Protein AF-A0A1N7QMN5-F1 (afdb_monomer)

Structure (mmCIF, N/CA/C/O backbone):
data_AF-A0A1N7QMN5-F1
#
_entry.id   AF-A0A1N7QMN5-F1
#
loop_
_atom_site.group_PDB
_atom_site.id
_atom_site.type_symbol
_atom_site.label_atom_id
_atom_site.label_alt_id
_atom_site.label_comp_id
_atom_site.label_asym_id
_atom_site.label_entity_id
_atom_site.label_seq_id
_atom_site.pdbx_PDB_ins_code
_atom_site.Cartn_x
_atom_site.Cartn_y
_atom_site.Cartn_z
_atom_site.occupancy
_atom_site.B_iso_or_equiv
_atom_site.auth_seq_id
_atom_site.auth_comp_id
_atom_site.auth_asym_id
_atom_site.auth_atom_id
_atom_site.pdbx_PDB_model_num
ATOM 1 N N . MET A 1 1 ? -2.674 1.758 26.048 1.00 49.53 1 MET A N 1
ATOM 2 C CA . MET A 1 1 ? -2.037 1.871 24.718 1.00 49.53 1 MET A CA 1
ATOM 3 C C . MET A 1 1 ? -2.763 2.957 23.950 1.00 49.53 1 MET A C 1
ATOM 5 O O . MET A 1 1 ? -3.940 2.789 23.669 1.00 49.53 1 MET A O 1
ATOM 9 N N . SER A 1 2 ? -2.119 4.096 23.714 1.00 55.53 2 SER A N 1
ATOM 10 C CA . SER A 1 2 ? -2.739 5.228 23.016 1.00 55.53 2 SER A CA 1
ATOM 11 C C . SER A 1 2 ? -2.779 4.952 21.510 1.00 55.53 2 SER A C 1
ATOM 13 O O . SER A 1 2 ? -1.754 4.585 20.941 1.00 55.53 2 SER A O 1
ATOM 15 N N . THR A 1 3 ? -3.927 5.160 20.863 1.00 62.00 3 THR A N 1
ATOM 16 C CA . THR A 1 3 ? -4.185 4.906 19.427 1.00 62.00 3 THR A CA 1
ATOM 17 C C . THR A 1 3 ? -3.117 5.493 18.491 1.00 62.00 3 THR A C 1
ATOM 19 O O . THR A 1 3 ? -2.766 4.887 17.481 1.00 62.00 3 THR 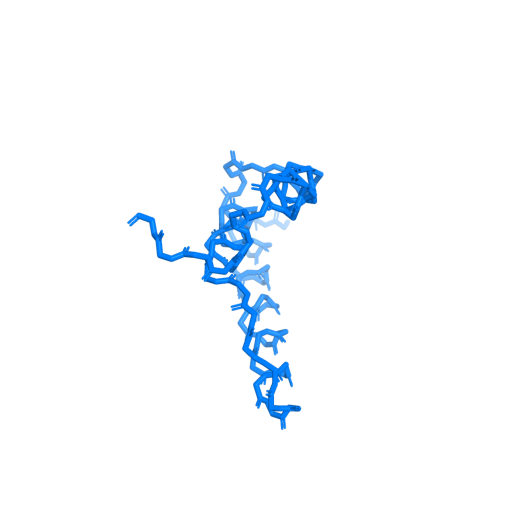A O 1
ATOM 22 N N . PHE A 1 4 ? -2.523 6.629 18.873 1.00 58.09 4 PHE A N 1
ATOM 23 C CA . PHE A 1 4 ? -1.423 7.283 18.157 1.00 58.09 4 PHE A CA 1
ATOM 24 C C . PHE A 1 4 ? -0.159 6.415 18.014 1.00 58.09 4 PHE A C 1
ATOM 26 O O . PHE A 1 4 ? 0.498 6.472 16.977 1.00 58.09 4 PHE A O 1
ATOM 33 N N . SER A 1 5 ? 0.172 5.586 19.014 1.00 64.81 5 SER A N 1
ATOM 34 C CA . SER A 1 5 ? 1.328 4.676 18.943 1.00 64.81 5 SER A CA 1
ATOM 35 C C . SER A 1 5 ? 1.097 3.594 17.891 1.00 64.81 5 SER A C 1
ATOM 37 O O . SER A 1 5 ? 1.971 3.325 17.076 1.00 64.81 5 SER A O 1
ATOM 39 N N . THR A 1 6 ? -0.113 3.031 17.853 1.00 73.56 6 THR A N 1
ATOM 40 C CA . THR A 1 6 ? -0.491 1.968 16.912 1.00 73.56 6 THR A CA 1
ATOM 41 C C . THR A 1 6 ? -0.486 2.458 15.463 1.00 73.56 6 THR A C 1
ATOM 43 O O . THR A 1 6 ? -0.025 1.750 14.571 1.00 73.56 6 THR A O 1
ATOM 46 N N . GLN A 1 7 ? -0.943 3.688 15.226 1.00 72.19 7 GLN A N 1
ATOM 47 C CA . GLN A 1 7 ? -0.926 4.319 13.904 1.00 72.19 7 GLN A CA 1
ATOM 48 C C . GLN A 1 7 ? 0.499 4.615 13.411 1.00 72.19 7 GLN A C 1
ATOM 50 O O . GLN A 1 7 ? 0.811 4.364 12.246 1.00 72.19 7 GLN A O 1
ATOM 55 N N . PHE A 1 8 ? 1.378 5.111 14.289 1.00 72.62 8 PHE A N 1
ATOM 56 C CA . PHE A 1 8 ? 2.787 5.336 13.953 1.00 72.62 8 PHE A CA 1
ATOM 57 C C . PHE A 1 8 ? 3.511 4.021 13.626 1.00 72.62 8 PHE A C 1
ATOM 59 O O . PHE A 1 8 ? 4.273 3.946 12.659 1.00 72.62 8 PHE A O 1
ATOM 66 N N . ASP A 1 9 ? 3.224 2.964 14.389 1.00 88.94 9 ASP A N 1
ATOM 67 C CA . ASP A 1 9 ? 3.762 1.629 14.139 1.00 88.94 9 ASP A CA 1
ATOM 68 C C . ASP A 1 9 ? 3.278 1.044 12.805 1.00 88.94 9 ASP A C 1
ATOM 70 O O . ASP A 1 9 ? 4.080 0.462 12.070 1.00 88.94 9 ASP A O 1
ATOM 74 N N . ALA A 1 10 ? 2.006 1.252 12.449 1.00 88.38 10 ALA A N 1
ATOM 75 C CA . ALA A 1 10 ? 1.446 0.811 11.172 1.00 88.38 10 ALA A CA 1
ATOM 76 C C . ALA A 1 10 ? 2.094 1.525 9.975 1.00 88.38 10 ALA A C 1
ATOM 78 O O . ALA A 1 10 ? 2.496 0.877 9.009 1.00 88.38 10 ALA A O 1
ATOM 79 N N . ASP A 1 11 ? 2.257 2.848 10.048 1.00 91.88 11 ASP A N 1
ATOM 80 C CA . ASP A 1 11 ? 2.903 3.625 8.986 1.00 91.88 11 ASP A CA 1
ATOM 81 C C . ASP A 1 11 ? 4.370 3.209 8.774 1.00 91.88 11 ASP A C 1
ATOM 83 O O . ASP A 1 11 ? 4.827 3.038 7.639 1.00 91.88 11 ASP A O 1
ATOM 87 N N . ARG A 1 12 ? 5.102 2.964 9.869 1.00 93.81 12 ARG A N 1
ATOM 88 C CA . ARG A 1 12 ? 6.464 2.419 9.814 1.00 93.81 12 ARG A CA 1
ATOM 89 C C . ARG A 1 12 ? 6.495 1.030 9.172 1.00 93.81 12 ARG A C 1
ATOM 91 O O . ARG A 1 12 ? 7.360 0.774 8.336 1.00 93.81 12 ARG A O 1
ATOM 98 N N . ALA A 1 13 ? 5.570 0.143 9.538 1.00 93.94 13 ALA A N 1
ATOM 99 C CA . ALA A 1 13 ? 5.492 -1.201 8.967 1.00 93.94 13 ALA A CA 1
ATOM 100 C C . ALA A 1 13 ? 5.256 -1.167 7.447 1.00 93.94 13 ALA A C 1
ATOM 102 O O . ALA A 1 13 ? 5.917 -1.898 6.710 1.00 93.94 13 ALA A O 1
ATOM 103 N N . ILE A 1 14 ? 4.386 -0.270 6.971 1.00 94.88 14 ILE A N 1
ATOM 104 C CA . ILE A 1 14 ? 4.124 -0.074 5.538 1.00 94.88 14 ILE A CA 1
ATOM 105 C C . ILE A 1 14 ? 5.383 0.403 4.813 1.00 94.88 14 ILE A C 1
ATOM 107 O O . ILE A 1 14 ? 5.763 -0.185 3.802 1.00 94.88 14 ILE A O 1
ATOM 111 N N . ARG A 1 15 ? 6.072 1.423 5.343 1.00 95.38 15 ARG A N 1
ATOM 112 C CA . ARG A 1 15 ? 7.320 1.929 4.744 1.00 95.38 15 ARG A CA 1
ATOM 113 C C . ARG A 1 15 ? 8.387 0.842 4.634 1.00 95.38 15 ARG A C 1
ATOM 115 O O . ARG A 1 15 ? 9.027 0.727 3.590 1.00 95.38 15 ARG A O 1
ATOM 122 N N . ASN A 1 16 ? 8.535 0.018 5.670 1.00 97.00 16 ASN A N 1
ATOM 123 C CA . ASN A 1 16 ? 9.473 -1.103 5.661 1.00 97.00 16 ASN A CA 1
ATOM 124 C C . ASN A 1 16 ? 9.090 -2.164 4.621 1.00 97.00 16 ASN A C 1
ATOM 126 O O . ASN A 1 16 ? 9.958 -2.635 3.891 1.00 97.00 16 ASN A O 1
ATOM 130 N N . ALA A 1 17 ? 7.806 -2.514 4.511 1.00 95.75 17 ALA A N 1
ATOM 131 C CA . ALA A 1 17 ? 7.332 -3.482 3.523 1.00 95.75 17 ALA A CA 1
ATOM 132 C C . ALA A 1 17 ? 7.567 -3.000 2.079 1.00 95.75 17 ALA A C 1
ATOM 134 O O . ALA A 1 17 ? 8.046 -3.768 1.246 1.00 95.75 17 ALA A O 1
ATOM 135 N N . VAL A 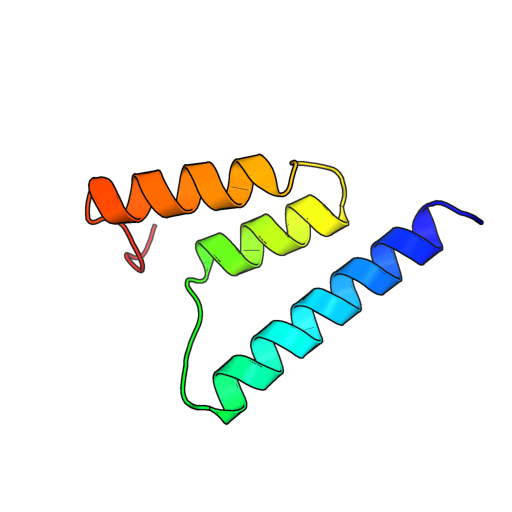1 18 ? 7.302 -1.719 1.796 1.00 96.56 18 VAL A N 1
ATOM 136 C CA . VAL A 1 18 ? 7.571 -1.107 0.481 1.00 96.56 18 VAL A CA 1
ATOM 137 C C . VAL A 1 18 ? 9.071 -1.083 0.184 1.00 96.56 18 VAL A C 1
ATOM 139 O O . VAL A 1 18 ? 9.485 -1.426 -0.921 1.00 96.56 18 VAL A O 1
ATOM 142 N N . ALA A 1 19 ? 9.903 -0.715 1.162 1.00 96.94 19 ALA A N 1
ATOM 143 C CA . ALA A 1 19 ? 11.354 -0.737 0.997 1.00 96.94 19 ALA A CA 1
ATOM 144 C C . ALA A 1 19 ? 11.869 -2.153 0.695 1.00 96.94 19 ALA A C 1
ATOM 146 O O . ALA A 1 19 ? 12.696 -2.314 -0.196 1.00 96.94 19 ALA A O 1
ATOM 147 N N . HIS A 1 20 ? 11.338 -3.174 1.375 1.00 97.69 20 HIS A N 1
ATOM 148 C CA . HIS A 1 20 ? 11.701 -4.567 1.126 1.00 97.69 20 HIS A CA 1
ATOM 149 C C . HIS A 1 20 ? 11.376 -4.993 -0.312 1.00 97.69 20 HIS A C 1
ATOM 151 O O . HIS A 1 20 ? 12.220 -5.579 -0.974 1.00 97.69 20 HIS A O 1
ATOM 157 N N . GLN A 1 21 ? 10.208 -4.623 -0.847 1.00 96.50 21 GLN A N 1
ATOM 158 C CA . GLN A 1 21 ? 9.871 -4.914 -2.248 1.00 96.50 21 GLN A CA 1
ATOM 159 C C . GLN A 1 21 ? 10.818 -4.226 -3.238 1.00 96.50 21 GLN A C 1
ATOM 161 O O . GLN A 1 21 ? 11.248 -4.847 -4.207 1.00 96.50 21 GLN A O 1
ATOM 166 N N . ARG A 1 22 ? 11.217 -2.980 -2.961 1.00 96.75 22 ARG A N 1
ATOM 167 C CA . ARG A 1 22 ? 12.179 -2.251 -3.800 1.00 96.75 22 ARG A CA 1
ATOM 168 C C . ARG A 1 22 ? 13.567 -2.878 -3.803 1.00 96.75 22 ARG A C 1
ATOM 170 O O . ARG A 1 22 ? 14.222 -2.863 -4.841 1.00 96.75 22 ARG A O 1
ATOM 177 N N . LEU A 1 23 ? 14.008 -3.431 -2.671 1.00 97.88 23 LEU A N 1
ATOM 178 C CA . LEU A 1 23 ? 15.269 -4.177 -2.596 1.00 97.88 23 LEU A CA 1
ATOM 179 C C . LEU A 1 23 ? 15.246 -5.422 -3.495 1.00 97.88 23 LEU A C 1
ATOM 181 O O . LEU A 1 23 ? 16.268 -5.757 -4.083 1.00 97.88 23 LEU A O 1
ATOM 185 N N . GLU A 1 24 ? 14.074 -6.033 -3.676 1.00 96.94 24 GLU A N 1
ATOM 186 C CA . GLU A 1 24 ? 13.840 -7.146 -4.608 1.00 96.94 24 GLU A CA 1
ATOM 187 C C . GLU A 1 24 ? 13.599 -6.684 -6.063 1.00 96.94 24 GLU A C 1
ATOM 189 O O . GLU A 1 24 ? 13.241 -7.483 -6.927 1.00 96.94 24 GLU A O 1
ATOM 194 N N . GLY A 1 25 ? 13.752 -5.387 -6.360 1.00 96.94 25 GLY A N 1
ATOM 195 C CA . GLY A 1 25 ? 13.505 -4.823 -7.691 1.00 96.94 25 GLY A CA 1
ATOM 196 C C . GLY A 1 25 ? 12.024 -4.715 -8.072 1.00 96.94 25 GLY A C 1
ATOM 197 O O . GLY A 1 25 ? 11.706 -4.517 -9.245 1.00 96.94 25 GLY A O 1
ATOM 198 N N . VAL A 1 26 ? 11.109 -4.834 -7.105 1.00 95.50 26 VAL A N 1
ATOM 199 C CA . VAL A 1 26 ? 9.659 -4.746 -7.314 1.00 95.50 26 VAL A CA 1
ATOM 200 C C . VAL A 1 26 ? 9.144 -3.387 -6.845 1.00 95.50 26 VAL A C 1
ATOM 202 O O . VAL A 1 26 ? 9.178 -3.070 -5.657 1.00 95.50 26 VAL A O 1
ATOM 205 N N . GLU A 1 27 ? 8.593 -2.598 -7.768 1.00 94.00 27 GLU A N 1
ATOM 206 C CA . GLU A 1 27 ? 7.863 -1.375 -7.418 1.00 94.00 27 GLU A CA 1
ATOM 207 C C . GLU A 1 27 ? 6.368 -1.687 -7.266 1.00 94.00 27 GLU A C 1
ATOM 209 O O . GLU A 1 27 ? 5.696 -2.124 -8.207 1.00 94.00 27 GLU A O 1
ATOM 214 N N . ALA A 1 28 ? 5.835 -1.467 -6.066 1.00 93.81 28 ALA A N 1
ATOM 215 C CA . ALA A 1 28 ? 4.409 -1.624 -5.811 1.00 93.81 28 ALA A CA 1
ATOM 216 C C . ALA A 1 28 ? 3.578 -0.525 -6.484 1.00 93.81 28 A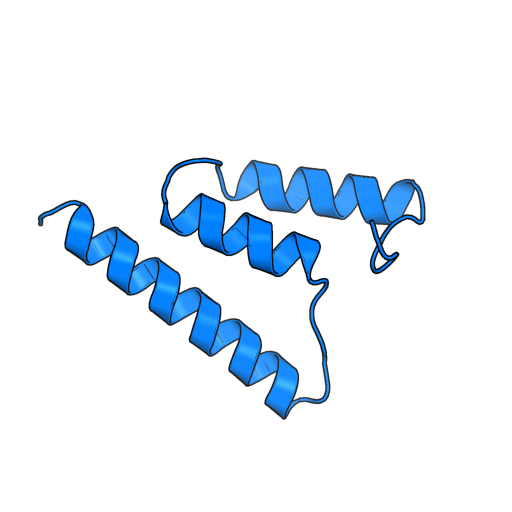LA A C 1
ATOM 218 O O . ALA A 1 28 ? 4.020 0.607 -6.665 1.00 93.81 28 ALA A O 1
ATOM 219 N N . ASP A 1 29 ? 2.326 -0.856 -6.806 1.00 95.12 29 ASP A N 1
ATOM 220 C CA . ASP A 1 29 ? 1.353 0.094 -7.343 1.00 95.12 29 ASP A CA 1
ATOM 221 C C . ASP A 1 29 ? 1.199 1.318 -6.410 1.00 95.12 29 ASP A C 1
ATOM 223 O O . ASP A 1 29 ? 0.777 1.154 -5.257 1.00 95.12 29 ASP A O 1
ATOM 227 N N . PRO A 1 30 ? 1.479 2.549 -6.884 1.00 94.56 30 PRO A N 1
ATOM 228 C CA . PRO A 1 30 ? 1.437 3.750 -6.049 1.00 94.56 30 PRO A CA 1
ATOM 229 C C . PRO A 1 30 ? 0.072 3.987 -5.396 1.00 94.56 30 PRO A C 1
ATOM 231 O O . PRO A 1 30 ? -0.002 4.486 -4.269 1.00 94.56 30 PRO A O 1
ATOM 234 N N . ARG A 1 31 ? -1.020 3.589 -6.070 1.00 96.06 31 ARG A N 1
ATOM 235 C CA . ARG A 1 31 ? -2.378 3.688 -5.513 1.00 96.06 31 ARG A CA 1
ATOM 236 C C . ARG A 1 31 ? -2.542 2.752 -4.313 1.00 96.06 31 ARG A C 1
ATOM 238 O O . ARG A 1 31 ? -3.065 3.175 -3.289 1.00 96.06 31 ARG A O 1
ATOM 245 N N . THR A 1 32 ? -2.017 1.530 -4.397 1.00 96.12 32 THR A N 1
ATOM 246 C CA . THR A 1 32 ? -1.994 0.567 -3.282 1.00 96.12 32 THR A CA 1
ATOM 247 C C . THR A 1 32 ? -1.189 1.096 -2.093 1.00 96.12 32 THR A C 1
ATOM 249 O O . THR A 1 32 ? -1.658 1.015 -0.961 1.00 96.12 32 THR A O 1
ATOM 252 N N . ILE A 1 33 ? -0.013 1.694 -2.326 1.00 96.38 33 ILE A N 1
ATOM 253 C CA . ILE A 1 33 ? 0.794 2.304 -1.252 1.00 96.38 33 ILE A CA 1
ATOM 254 C C . ILE A 1 33 ? 0.007 3.429 -0.561 1.00 96.38 33 ILE A C 1
ATOM 256 O O . ILE A 1 33 ? -0.063 3.478 0.667 1.00 96.38 33 ILE A O 1
ATOM 260 N N . SER A 1 34 ? -0.636 4.306 -1.340 1.00 96.31 34 SER A N 1
ATOM 261 C CA . SER A 1 34 ? -1.474 5.384 -0.804 1.00 96.31 34 SER A CA 1
ATOM 262 C C . SER A 1 34 ? -2.622 4.843 0.056 1.00 96.31 34 SER A C 1
ATOM 264 O O . SER A 1 34 ? -2.832 5.310 1.175 1.00 96.31 34 SER A O 1
ATOM 266 N N . GLU A 1 35 ? -3.321 3.809 -0.416 1.00 97.00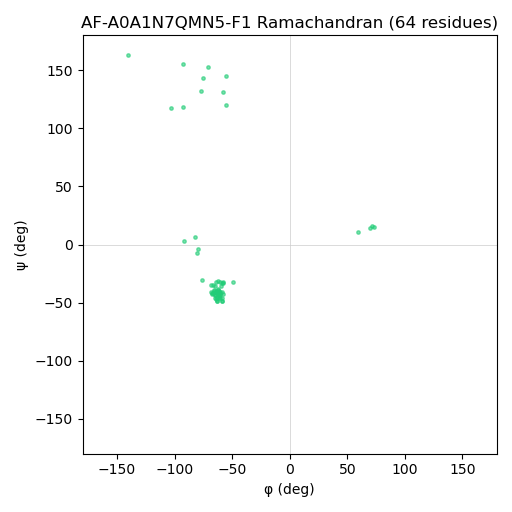 35 GLU A N 1
ATOM 267 C CA . GLU A 1 35 ? -4.397 3.145 0.324 1.00 97.00 35 GLU A CA 1
ATOM 268 C C . GLU A 1 35 ? -3.906 2.517 1.637 1.00 97.00 35 GLU A C 1
ATOM 270 O O . GLU A 1 35 ? -4.559 2.666 2.669 1.00 97.00 35 GLU A O 1
ATOM 275 N N . LEU A 1 36 ? -2.725 1.898 1.654 1.00 96.19 36 LEU A N 1
ATOM 276 C CA . LEU A 1 36 ? -2.132 1.364 2.883 1.00 96.19 36 LEU A CA 1
ATOM 277 C C . LEU A 1 36 ? -1.857 2.466 3.920 1.00 96.19 36 LEU A C 1
ATOM 279 O O . LEU A 1 36 ? -2.170 2.288 5.097 1.00 96.19 36 LEU A O 1
ATOM 283 N N . HIS A 1 37 ? -1.364 3.637 3.508 1.00 95.69 37 HIS A N 1
ATOM 284 C CA . HIS A 1 37 ? -1.216 4.770 4.432 1.00 9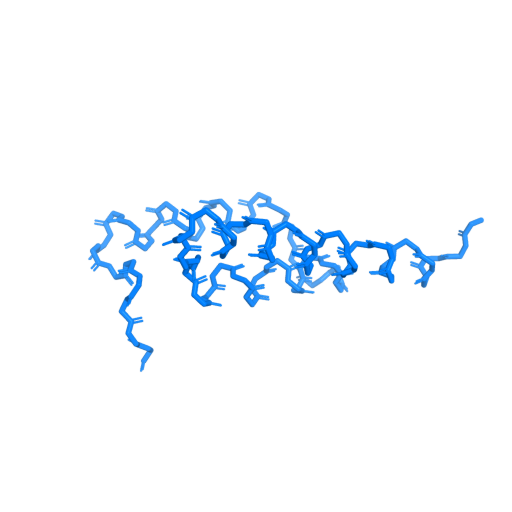5.69 37 HIS A CA 1
ATOM 285 C C . HIS A 1 37 ? -2.566 5.268 4.973 1.00 95.69 37 HIS A C 1
ATOM 287 O O . HIS A 1 37 ? -2.647 5.697 6.124 1.00 95.69 37 HIS A O 1
ATOM 293 N N . ARG A 1 38 ? -3.645 5.178 4.187 1.00 95.69 38 ARG A N 1
ATOM 294 C CA . ARG A 1 38 ? -5.009 5.479 4.655 1.00 95.69 38 ARG A CA 1
ATOM 295 C C . ARG A 1 38 ? -5.511 4.446 5.669 1.00 95.69 38 ARG A C 1
ATOM 297 O O . ARG A 1 38 ? -6.175 4.829 6.630 1.00 95.69 38 ARG A O 1
ATOM 304 N N . VAL A 1 39 ? -5.133 3.170 5.525 1.00 94.12 39 VAL A N 1
ATOM 305 C CA . VAL A 1 39 ? -5.373 2.134 6.551 1.00 94.12 39 VAL A CA 1
ATOM 306 C C . VAL A 1 39 ? -4.657 2.482 7.853 1.00 94.12 39 VAL A C 1
ATOM 308 O O . VAL A 1 39 ? -5.280 2.436 8.910 1.00 94.12 39 VAL A O 1
ATOM 311 N N . ALA A 1 40 ? -3.383 2.888 7.799 1.00 93.19 40 ALA A N 1
ATOM 312 C CA . ALA A 1 40 ? -2.652 3.304 9.002 1.00 93.19 40 ALA A CA 1
ATOM 313 C C . ALA A 1 40 ? -3.346 4.472 9.721 1.00 93.19 40 ALA A C 1
ATOM 315 O O . ALA A 1 40 ? -3.341 4.530 10.947 1.00 93.19 40 ALA A O 1
ATOM 316 N N . LYS A 1 41 ? -3.997 5.366 8.966 1.00 92.62 41 LYS A N 1
ATOM 317 C CA . LYS A 1 41 ? -4.799 6.474 9.500 1.00 92.62 41 LYS A CA 1
ATOM 318 C C . LYS A 1 41 ? -6.202 6.096 9.980 1.00 92.62 41 LYS A C 1
ATOM 320 O O . LYS A 1 41 ? -6.900 6.957 10.504 1.00 92.62 41 LYS A O 1
ATOM 325 N N . GLY A 1 42 ? -6.619 4.843 9.808 1.00 92.00 42 GLY A N 1
ATOM 326 C CA . GLY A 1 42 ? -7.972 4.389 10.128 1.00 92.00 42 GLY A CA 1
ATOM 327 C C . GLY A 1 42 ? -9.052 4.934 9.187 1.00 92.00 42 GLY A C 1
ATOM 328 O O . GLY A 1 42 ? -10.233 4.835 9.505 1.00 92.00 42 GLY A O 1
ATOM 329 N N . GLU A 1 43 ? -8.675 5.506 8.039 1.00 95.50 43 GLU A N 1
ATOM 330 C CA . GLU A 1 43 ? -9.616 6.085 7.069 1.00 95.50 43 GLU A CA 1
ATOM 331 C C . GLU A 1 43 ? -10.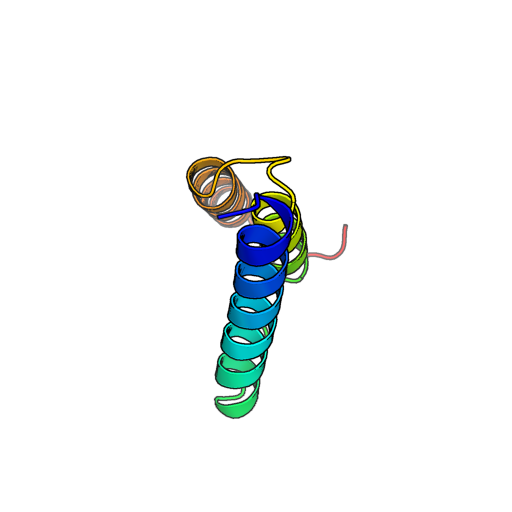339 5.013 6.242 1.00 95.50 43 GLU A C 1
ATOM 333 O O . GLU A 1 43 ? -11.461 5.233 5.791 1.00 95.50 43 GLU A O 1
ATOM 338 N N . ILE A 1 44 ? -9.680 3.874 6.005 1.00 95.88 44 ILE A N 1
ATOM 339 C CA . ILE A 1 44 ? -10.222 2.714 5.284 1.00 95.88 44 ILE A CA 1
ATOM 340 C C . ILE A 1 44 ? -9.765 1.418 5.958 1.00 95.88 44 ILE A C 1
ATOM 342 O O . ILE A 1 44 ? -8.802 1.413 6.727 1.00 95.88 44 ILE A O 1
ATOM 346 N N . GLN A 1 45 ? -10.427 0.305 5.651 1.00 93.88 45 GLN A N 1
ATOM 347 C CA . GLN A 1 45 ? -10.042 -1.015 6.142 1.00 93.88 45 GLN A CA 1
ATOM 348 C C . GLN A 1 45 ? -9.111 -1.724 5.156 1.00 93.88 45 GLN A C 1
ATOM 350 O O . GLN A 1 45 ? -9.167 -1.510 3.946 1.00 93.88 45 GLN A O 1
ATOM 355 N N . PHE A 1 46 ? -8.292 -2.653 5.652 1.00 92.31 46 PHE A N 1
ATOM 356 C CA . PHE A 1 46 ? -7.403 -3.452 4.797 1.00 92.31 46 PHE A CA 1
ATOM 357 C C . PHE A 1 46 ? -8.177 -4.251 3.728 1.00 92.31 46 PHE A C 1
ATOM 359 O O . PHE A 1 46 ? -7.718 -4.407 2.598 1.00 92.31 46 PHE A O 1
ATOM 366 N N . ALA A 1 47 ? -9.394 -4.701 4.057 1.00 95.94 47 ALA A N 1
ATOM 367 C CA . ALA A 1 47 ? -10.292 -5.367 3.113 1.00 95.94 47 ALA A CA 1
ATOM 368 C C . ALA A 1 47 ? -10.680 -4.473 1.919 1.00 95.94 47 ALA A C 1
ATOM 370 O O . ALA A 1 47 ? -10.847 -4.980 0.807 1.00 95.94 47 ALA A O 1
ATOM 371 N N . ASP A 1 48 ? -10.780 -3.155 2.123 1.00 97.50 48 ASP A N 1
ATOM 372 C CA . ASP A 1 48 ? -11.074 -2.199 1.054 1.00 97.50 48 ASP A CA 1
ATOM 373 C C . ASP A 1 48 ? -9.905 -2.111 0.068 1.00 97.50 48 ASP A C 1
ATOM 375 O O . ASP A 1 48 ? -10.130 -2.148 -1.139 1.00 97.50 48 ASP A O 1
ATOM 379 N N . VAL A 1 49 ? -8.662 -2.112 0.566 1.00 97.12 49 VAL A N 1
ATOM 380 C CA . VAL A 1 49 ? -7.444 -2.101 -0.267 1.00 97.12 49 VAL A CA 1
ATOM 381 C C . VAL A 1 49 ? -7.407 -3.309 -1.200 1.00 97.12 49 VAL A C 1
ATOM 383 O O . VAL A 1 49 ? -7.223 -3.166 -2.407 1.00 97.12 49 VAL A O 1
ATOM 386 N N . ILE A 1 50 ? -7.648 -4.512 -0.665 1.00 97.38 50 ILE A N 1
ATOM 387 C CA . ILE A 1 50 ? -7.670 -5.744 -1.469 1.00 97.38 50 ILE A CA 1
ATOM 388 C C . ILE A 1 50 ? -8.793 -5.703 -2.509 1.00 97.38 50 ILE A C 1
ATOM 390 O O . ILE A 1 50 ? -8.595 -6.125 -3.651 1.00 97.38 50 ILE A O 1
ATOM 394 N N . ARG A 1 51 ? -9.971 -5.190 -2.137 1.00 98.19 51 ARG A N 1
ATOM 395 C CA . ARG A 1 51 ? -11.102 -5.045 -3.060 1.00 98.19 51 ARG A CA 1
ATOM 396 C C . ARG A 1 51 ? -10.766 -4.082 -4.199 1.00 98.19 51 ARG A C 1
ATOM 398 O O . ARG A 1 51 ? -10.959 -4.449 -5.356 1.00 98.19 51 ARG A O 1
ATOM 405 N N . HIS A 1 52 ? -10.231 -2.901 -3.896 1.00 97.31 52 HIS A N 1
ATOM 406 C CA . HIS A 1 52 ? -9.874 -1.909 -4.911 1.00 97.31 52 HIS A CA 1
ATOM 407 C C . HIS A 1 52 ? -8.738 -2.402 -5.811 1.00 97.31 52 HIS A C 1
ATOM 409 O O . HIS A 1 52 ? -8.809 -2.232 -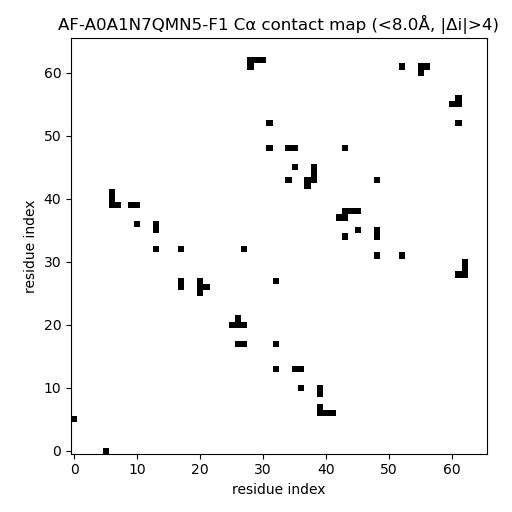7.026 1.00 97.31 52 HIS A O 1
ATOM 415 N N . LEU A 1 53 ? -7.732 -3.085 -5.255 1.00 97.25 53 LEU A N 1
ATOM 416 C CA . LEU A 1 53 ? -6.663 -3.705 -6.038 1.00 97.25 53 LEU A CA 1
ATOM 417 C C . LEU A 1 53 ? -7.217 -4.733 -7.035 1.00 97.25 53 LEU A C 1
ATOM 419 O O . LEU A 1 53 ? -6.902 -4.669 -8.222 1.00 97.25 53 LEU A O 1
ATOM 423 N N . LYS A 1 54 ? -8.094 -5.641 -6.584 1.00 97.81 54 LYS A N 1
ATOM 424 C CA . LYS A 1 54 ? -8.752 -6.622 -7.464 1.00 97.81 54 LYS A CA 1
ATOM 425 C C . LYS A 1 54 ? -9.565 -5.950 -8.570 1.00 97.81 54 LYS A C 1
ATOM 427 O O . LYS A 1 54 ? -9.511 -6.400 -9.709 1.00 97.81 54 LYS A O 1
ATOM 432 N N . GLN A 1 55 ? -10.285 -4.875 -8.251 1.00 97.56 55 GLN A N 1
ATOM 433 C CA . GLN A 1 55 ? -11.047 -4.103 -9.236 1.00 97.56 55 GLN A CA 1
ATOM 434 C C . GLN A 1 55 ? -10.133 -3.466 -10.287 1.00 97.56 55 GLN A C 1
ATOM 436 O O . GLN A 1 55 ? -10.409 -3.614 -11.472 1.00 97.56 55 GLN A O 1
ATOM 441 N N . ARG A 1 56 ? -9.022 -2.835 -9.875 1.00 96.81 56 ARG A N 1
ATOM 442 C CA . ARG A 1 56 ? -8.043 -2.241 -10.803 1.00 96.81 56 ARG A CA 1
ATOM 443 C C . ARG A 1 56 ? -7.389 -3.286 -11.702 1.00 96.81 56 ARG A C 1
ATOM 445 O O . ARG A 1 56 ? -7.173 -3.026 -1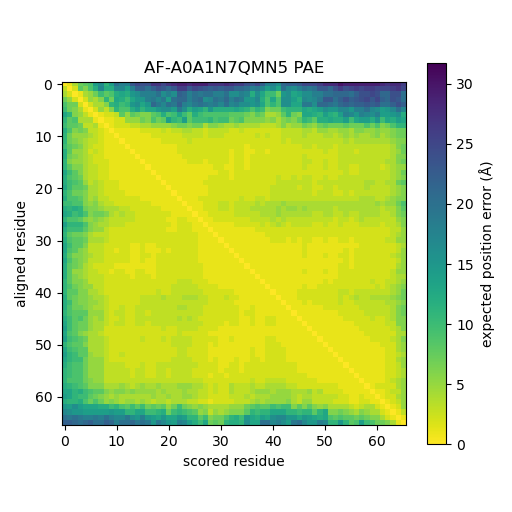2.879 1.00 96.81 56 ARG A O 1
ATOM 452 N N . ILE A 1 57 ? -7.086 -4.472 -11.175 1.00 96.50 57 ILE A N 1
ATOM 453 C CA . ILE A 1 57 ? -6.568 -5.583 -11.987 1.00 96.50 57 ILE A CA 1
ATOM 454 C C . ILE A 1 57 ? -7.627 -6.031 -13.003 1.00 96.50 57 ILE A C 1
ATOM 456 O O . ILE A 1 57 ? -7.319 -6.160 -14.184 1.00 96.50 57 ILE A O 1
ATOM 460 N N . ALA A 1 58 ? -8.877 -6.215 -12.570 1.00 97.06 58 ALA A N 1
ATOM 461 C CA . ALA A 1 58 ? -9.964 -6.671 -13.434 1.00 97.06 58 ALA A CA 1
ATOM 462 C C . ALA A 1 58 ? -10.349 -5.656 -14.526 1.00 97.06 58 ALA A C 1
ATOM 464 O O . ALA A 1 58 ? -10.690 -6.064 -15.633 1.00 97.06 58 ALA A O 1
ATOM 465 N N . SER A 1 59 ? -10.280 -4.350 -14.243 1.00 96.06 59 SER A N 1
ATOM 466 C CA . SER A 1 59 ? -10.531 -3.293 -15.235 1.00 96.06 59 SER A CA 1
ATOM 467 C C . S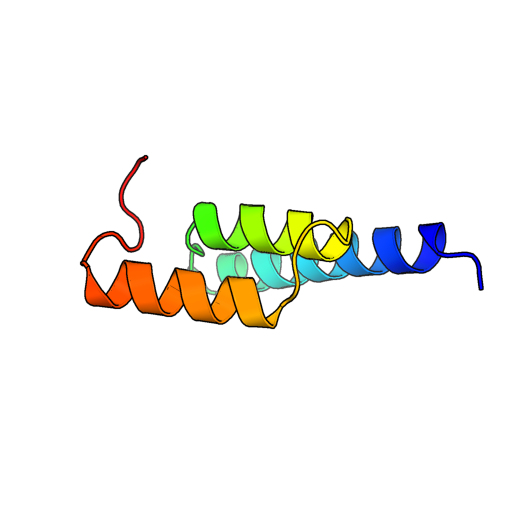ER A 1 59 ? -9.326 -3.007 -16.137 1.00 96.06 59 SER A C 1
ATOM 469 O O . SER A 1 59 ? -9.432 -2.234 -17.088 1.00 96.06 59 SER A O 1
ATOM 471 N N . GLY A 1 60 ? -8.171 -3.613 -15.847 1.00 94.00 60 GLY A N 1
ATOM 472 C CA . GLY A 1 60 ? -6.913 -3.328 -16.528 1.00 94.00 60 GLY A CA 1
ATOM 473 C C . GLY A 1 60 ? -6.314 -1.967 -16.168 1.00 94.00 60 GLY A C 1
ATOM 474 O O . GLY A 1 60 ? -5.443 -1.502 -16.891 1.00 94.00 60 GLY A O 1
ATOM 475 N N . ASP A 1 61 ? -6.760 -1.314 -15.092 1.00 93.06 61 ASP A N 1
ATOM 476 C CA . ASP A 1 61 ? -6.250 -0.017 -14.610 1.00 93.06 61 ASP A CA 1
ATOM 477 C C . ASP A 1 61 ? -5.126 -0.133 -13.577 1.00 93.06 61 ASP A C 1
ATOM 479 O O . ASP A 1 61 ? -4.643 0.871 -13.045 1.00 93.06 61 ASP A O 1
ATOM 483 N N . PHE A 1 62 ? -4.702 -1.356 -13.272 1.00 92.50 62 PHE A N 1
ATOM 484 C CA . PHE A 1 62 ? -3.568 -1.607 -12.396 1.00 92.50 62 PHE A CA 1
ATOM 485 C C . PHE A 1 62 ? -2.297 -0.929 -12.935 1.00 92.50 62 PHE A C 1
ATOM 487 O O . PHE A 1 62 ? -1.982 -1.050 -14.116 1.00 92.50 62 PHE A O 1
ATOM 494 N N . GLN A 1 63 ? -1.593 -0.193 -12.063 1.00 85.81 63 GLN A N 1
ATOM 495 C CA . GLN A 1 63 ? -0.375 0.572 -12.376 1.00 85.81 63 GLN A CA 1
ATOM 496 C C . GLN A 1 63 ? -0.515 1.661 -13.457 1.00 85.81 63 GLN A C 1
ATOM 498 O O . GLN A 1 63 ? 0.490 2.243 -13.868 1.00 85.81 63 GLN A O 1
ATOM 503 N N . LYS A 1 64 ? -1.732 2.018 -13.889 1.00 80.69 64 LYS A N 1
ATOM 504 C CA . LYS A 1 64 ? -1.918 3.186 -14.757 1.00 80.69 64 LYS A CA 1
ATOM 505 C C . LYS A 1 64 ? -1.785 4.490 -13.957 1.00 80.69 64 LYS A C 1
ATOM 507 O O . LYS A 1 64 ? -2.281 4.561 -12.822 1.00 80.69 64 LYS A O 1
ATOM 512 N N . PRO A 1 65 ? -1.198 5.551 -14.538 1.00 67.19 65 PRO A N 1
ATOM 513 C CA . PRO A 1 65 ? -1.329 6.894 -13.980 1.00 67.19 65 PRO A CA 1
ATOM 514 C C . PRO A 1 65 ? -2.817 7.259 -13.840 1.00 67.19 65 PRO A C 1
ATOM 516 O O . PRO A 1 65 ? -3.657 6.751 -14.587 1.00 67.19 65 PRO A O 1
ATOM 519 N N . ALA A 1 66 ? -3.147 8.015 -12.791 1.00 61.94 66 ALA A N 1
ATOM 520 C CA . ALA A 1 66 ? -4.508 8.498 -12.546 1.00 61.94 66 ALA A CA 1
ATOM 521 C C . ALA A 1 66 ? -4.903 9.580 -13.550 1.00 61.94 66 ALA A C 1
ATOM 523 O O . ALA A 1 66 ? -3.999 10.347 -13.954 1.00 61.94 66 ALA A O 1
#

Sequence (66 aa):
MSTFSTQFDADRAIRNAVAHQRLEGVEADPRTISELHRVAKGEIQFADVIRHLKQRIASGDFQKPA

pLDDT: mean 90.21, std 11.91, range [49.53, 98.19]

Secondary structure (DSSP, 8-state):
--HHHHHHHHHHHHHHHHHHHHHTTPPPPHHHHHHHHHHHTTSS-HHHHHHHHHHHHHTT-TT---

Solvent-accessible surface area (backbone atoms only — not comparable to full-atom values): 3856 Å² total; per-residue (Å²): 135,62,71,69,59,58,30,53,54,40,45,51,51,51,54,52,54,54,50,53,36,46,74,73,74,40,83,74,47,66,67,59,55,53,46,52,53,33,33,32,70,66,75,46,56,70,69,53,51,55,51,52,50,52,49,27,53,74,72,67,50,55,80,54,84,131

Radius of gyration: 13.01 Å; Cα contacts (8 Å, |Δi|>4): 39; chains: 1; bounding box: 26×16×41 Å

Foldseek 3Di:
DDLVVQLVVQLVVLVVVQVVCVVVVHHAQPVLSVVSNCVSVVNDPPVVSVVVQVVCVVVVVGNPDD

Mean predicted aligned error: 4.77 Å

Nearest PDB structures (foldseek):
  5eu0-assembly1_B  TM=7.606E-01  e=6.316E-01  Bartonella rochalimae ATCC BAA-1498
  6m7w-assembly1_A  TM=5.802E-01  e=7.667E+00  Saccharomyces cerevisiae S288C